Protein AF-A0A957GVC0-F1 (afdb_monomer_lite)

Radius of gyration: 17.59 Å; chains: 1; bounding box: 52×42×47 Å

pLDDT: mean 86.46, std 17.82, range [34.41, 98.0]

Foldseek 3Di:
DDDPDPDDPPDDPLPPADLQNQLCVQQVDGPPDPCSVVSLVCQLVVPQFLLSNVSSHPSSLVSCLVPPQLVVCVVPDDNLVSQLVSLLVVQVVVQVVVCVVVVDRDNPSNVVSSVSSVRRVVRVVVVRGNVVVPPDD

Secondary structure (DSSP, 8-state):
---------SSSSSTT--HHHHHHHHHSS-TT-TTHHHHHHHHHHT-SSHHHHHHHSSHHHHHHHIIIIIHHHHTTS-HHHHHHHHHHHHHHHHHHHHHHHHSS---SHHHHHHHHHHHHHHHHHTT--GGGS-S--

Sequence (137 aa):
MSKIQAEKPEGRRWHNITLGQYVALRNGVPLGDGRSLRNMLQRSFGAASFAGFWQYWNPIWGYGLGRYVYAPLRRVLHPVVAFILTFAISGALHDLATMAVSWSPAFLFTPWFVLMGMGAVLGRAAGMDLAKRPFWL

Structure (mmCIF, N/CA/C/O backbone):
data_AF-A0A957GVC0-F1
#
_entry.id   AF-A0A957GVC0-F1
#
loop_
_atom_site.group_PDB
_atom_site.id
_atom_site.type_symbol
_atom_site.label_atom_id
_atom_site.label_alt_id
_atom_site.label_comp_id
_atom_site.label_asym_id
_atom_site.label_entity_id
_atom_site.label_seq_id
_atom_site.pdbx_PDB_ins_code
_atom_site.Cartn_x
_atom_site.Cartn_y
_atom_site.Cartn_z
_atom_site.occupancy
_atom_site.B_iso_or_equiv
_atom_site.auth_seq_id
_atom_site.auth_comp_id
_atom_site.auth_asym_id
_atom_site.auth_atom_id
_atom_site.pdbx_PDB_model_num
ATOM 1 N N . MET A 1 1 ? -33.474 28.018 18.516 1.00 36.78 1 MET A N 1
ATOM 2 C CA . MET A 1 1 ? -32.878 26.819 19.147 1.00 36.78 1 MET A CA 1
ATOM 3 C C . MET A 1 1 ? -32.448 25.865 18.041 1.00 36.78 1 MET A C 1
ATOM 5 O O . MET A 1 1 ? -33.285 25.406 17.276 1.00 36.78 1 MET A O 1
ATOM 9 N N . SER A 1 2 ? -31.134 25.710 17.891 1.00 37.94 2 SER A N 1
ATOM 10 C CA . SER A 1 2 ? -30.441 25.030 16.792 1.00 37.94 2 SER A CA 1
ATOM 11 C C . SER A 1 2 ? -30.588 23.507 16.873 1.00 37.94 2 SER A C 1
ATOM 13 O O . SER A 1 2 ? -30.310 22.924 17.919 1.00 37.94 2 SER A O 1
ATOM 15 N N . LYS A 1 3 ? -30.985 22.858 15.773 1.00 38.41 3 LYS A N 1
ATOM 16 C CA . LYS A 1 3 ? -30.787 21.416 15.576 1.00 38.41 3 LYS A CA 1
ATOM 17 C C . LYS A 1 3 ? -29.637 21.238 14.591 1.00 38.41 3 LYS A C 1
ATOM 19 O O . LYS A 1 3 ? -29.839 21.202 13.383 1.00 38.41 3 LYS A O 1
ATOM 24 N N . ILE A 1 4 ? -28.423 21.165 15.135 1.00 44.84 4 ILE A N 1
ATOM 25 C CA . ILE A 1 4 ? -27.245 20.678 14.417 1.00 44.84 4 ILE A CA 1
ATOM 26 C C . ILE A 1 4 ? -27.504 19.204 14.121 1.00 44.84 4 ILE A C 1
ATOM 28 O O . ILE A 1 4 ? -27.492 18.356 15.013 1.00 44.84 4 ILE A O 1
ATOM 32 N N . GLN A 1 5 ? -27.804 18.921 12.862 1.00 39.38 5 GLN A N 1
ATOM 33 C CA . GLN A 1 5 ? -27.911 17.572 12.346 1.00 39.38 5 GLN A CA 1
ATOM 34 C C . GLN A 1 5 ? -26.491 17.014 12.251 1.00 39.38 5 GLN A C 1
ATOM 36 O O . GLN A 1 5 ? -25.699 17.430 11.410 1.00 39.38 5 GLN A O 1
ATOM 41 N N . ALA A 1 6 ? -26.150 16.128 13.185 1.00 42.03 6 ALA A N 1
ATOM 42 C CA . ALA A 1 6 ? -24.896 15.396 13.183 1.00 42.03 6 ALA A CA 1
ATOM 43 C C . ALA A 1 6 ? -24.834 14.513 11.927 1.00 42.03 6 ALA A C 1
ATOM 45 O O . ALA A 1 6 ? -25.439 13.440 11.869 1.00 42.03 6 ALA A O 1
ATOM 46 N N . GLU A 1 7 ? -24.123 14.981 10.902 1.00 36.81 7 GLU A N 1
ATOM 47 C CA . GLU A 1 7 ? -23.762 14.152 9.762 1.00 36.81 7 GLU A CA 1
ATOM 48 C C . GLU A 1 7 ? -22.845 13.014 10.227 1.00 36.81 7 GLU A C 1
ATOM 50 O O . GLU A 1 7 ? -21.770 13.221 10.789 1.00 36.81 7 GLU A O 1
ATOM 55 N N . LYS A 1 8 ? -23.295 11.784 9.980 1.00 34.41 8 LYS A N 1
ATOM 56 C CA . LYS A 1 8 ? -22.562 10.533 10.199 1.00 34.41 8 LYS A CA 1
ATOM 57 C C . LYS A 1 8 ? -21.308 10.516 9.299 1.00 34.41 8 LYS A C 1
ATOM 59 O O . LYS A 1 8 ? -21.468 10.464 8.076 1.00 34.41 8 LYS A O 1
ATOM 64 N N . PRO A 1 9 ? -20.070 10.518 9.825 1.00 45.28 9 PRO A N 1
ATOM 65 C CA . PRO A 1 9 ? -18.917 10.862 9.004 1.00 45.28 9 PRO A CA 1
ATOM 66 C C . PRO A 1 9 ? -18.105 9.640 8.553 1.00 45.28 9 PRO A C 1
ATOM 68 O O . PRO A 1 9 ? -16.919 9.623 8.823 1.00 45.28 9 PRO A O 1
ATOM 71 N N . GLU A 1 10 ? -18.649 8.617 7.874 1.00 46.97 10 GLU A N 1
ATOM 72 C CA . GLU A 1 10 ? -17.796 7.440 7.535 1.00 46.97 10 GLU A CA 1
ATOM 73 C C . GLU A 1 10 ? -17.966 6.759 6.164 1.00 46.97 10 GLU A C 1
ATOM 75 O O . GLU A 1 10 ? -17.324 5.750 5.893 1.00 46.97 10 GLU A O 1
ATOM 80 N N . GLY A 1 11 ? -18.727 7.313 5.219 1.00 38.44 11 GLY A N 1
ATOM 81 C CA . GLY A 1 11 ? -18.931 6.619 3.933 1.00 38.44 11 GLY A CA 1
ATOM 82 C C . GLY A 1 11 ? -18.080 7.078 2.743 1.00 38.44 11 GLY A C 1
ATOM 83 O O . GLY A 1 11 ? -17.882 6.316 1.799 1.00 38.44 11 GLY A O 1
ATOM 84 N N . ARG A 1 12 ? -17.659 8.352 2.700 1.00 42.78 12 ARG A N 1
ATOM 85 C CA . ARG A 1 12 ? -17.599 9.053 1.399 1.00 42.78 12 ARG A CA 1
ATOM 86 C C . ARG A 1 12 ? -16.390 9.966 1.142 1.00 42.78 12 ARG A C 1
ATOM 88 O O . ARG A 1 12 ? -16.498 10.867 0.322 1.00 42.78 12 ARG A O 1
ATOM 95 N N . ARG A 1 13 ? -15.237 9.769 1.797 1.00 52.28 13 ARG A N 1
ATOM 96 C CA . ARG A 1 13 ? -14.141 10.771 1.765 1.00 52.28 13 ARG A CA 1
ATOM 97 C C . ARG A 1 13 ? -12.912 10.451 0.896 1.00 52.28 13 ARG A C 1
ATOM 99 O O . ARG A 1 13 ? -12.007 11.270 0.821 1.00 52.28 13 ARG A O 1
ATOM 106 N N . TRP A 1 14 ? -12.865 9.305 0.214 1.00 58.28 14 TRP A N 1
ATOM 107 C CA . TRP A 1 14 ? -11.657 8.887 -0.528 1.00 58.28 14 TRP A CA 1
ATOM 108 C C . TRP A 1 14 ? -11.679 9.187 -2.031 1.00 58.28 14 TRP A C 1
ATOM 110 O O . TRP A 1 14 ? -10.634 9.144 -2.670 1.00 58.28 14 TRP A O 1
ATOM 120 N N . HIS A 1 15 ? -12.839 9.500 -2.615 1.00 60.31 15 HIS A N 1
ATOM 121 C CA . HIS A 1 15 ? -12.951 9.646 -4.073 1.00 60.31 15 HIS A CA 1
ATOM 122 C C . HIS A 1 15 ? -12.330 10.942 -4.622 1.00 60.31 15 HIS A C 1
ATOM 124 O O . HIS A 1 15 ? -11.945 10.959 -5.787 1.00 60.31 15 HIS A O 1
ATOM 130 N N . ASN A 1 16 ? -12.164 11.969 -3.778 1.00 80.19 16 ASN A N 1
ATOM 131 C CA . ASN A 1 16 ? -11.698 13.307 -4.168 1.00 80.19 16 ASN A CA 1
ATOM 132 C C . ASN A 1 16 ? -10.474 13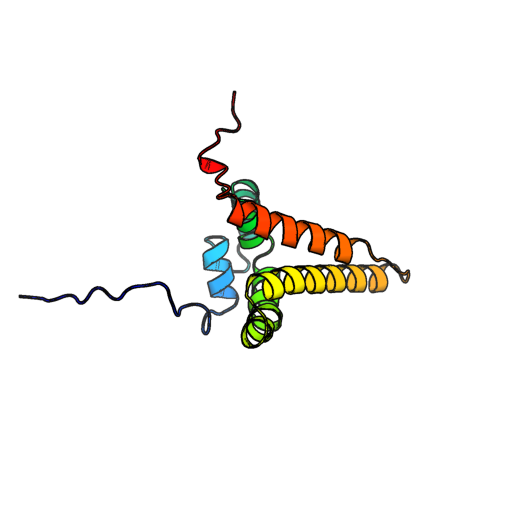.782 -3.365 1.00 80.19 16 ASN A C 1
ATOM 134 O O . ASN A 1 16 ? -10.266 14.984 -3.221 1.00 80.19 16 ASN A O 1
ATOM 138 N N . ILE A 1 17 ? -9.690 12.864 -2.793 1.00 90.00 17 ILE A N 1
ATOM 139 C CA . ILE A 1 17 ? -8.458 13.238 -2.094 1.00 90.00 17 ILE A CA 1
ATOM 140 C C . ILE A 1 17 ? -7.296 13.257 -3.088 1.00 90.00 17 ILE A C 1
ATOM 142 O O . ILE A 1 17 ? -7.095 12.294 -3.828 1.00 90.00 17 ILE A O 1
ATOM 146 N N . THR A 1 18 ? -6.534 14.347 -3.126 1.00 94.56 18 THR A N 1
ATOM 147 C CA . THR A 1 18 ? -5.307 14.400 -3.930 1.00 94.56 18 THR A CA 1
ATOM 148 C C . THR A 1 18 ? -4.200 13.580 -3.267 1.00 94.56 18 THR A C 1
ATOM 150 O O . THR A 1 18 ? -4.245 13.317 -2.063 1.00 94.56 18 THR A O 1
ATOM 153 N N . LEU A 1 19 ? -3.159 13.211 -4.022 1.00 94.62 19 LEU A N 1
ATOM 154 C CA . LEU A 1 19 ? -1.989 12.526 -3.461 1.00 94.62 19 LEU A CA 1
ATOM 155 C C . LEU A 1 19 ? -1.390 13.305 -2.277 1.00 94.62 19 LEU A C 1
ATOM 157 O O . LEU A 1 19 ? -1.110 12.721 -1.234 1.00 94.62 19 LEU A O 1
ATOM 161 N N . GLY A 1 20 ? -1.240 14.626 -2.413 1.00 95.00 20 GLY A N 1
ATOM 162 C CA . GLY A 1 20 ? -0.694 15.476 -1.353 1.00 95.00 20 GLY A CA 1
ATOM 163 C C . GLY A 1 20 ? -1.546 15.454 -0.082 1.00 95.00 20 GLY A C 1
ATOM 164 O O . GLY A 1 20 ? -1.012 15.291 1.013 1.00 95.00 20 GLY A O 1
ATOM 165 N N . GLN A 1 21 ? -2.872 15.531 -0.222 1.00 94.56 21 GLN A N 1
ATOM 166 C CA . GLN A 1 21 ? -3.798 15.421 0.909 1.00 94.56 21 GLN A CA 1
ATOM 167 C C . GLN A 1 21 ? -3.766 14.023 1.542 1.00 94.56 21 GLN A C 1
ATOM 169 O O . GLN A 1 21 ? -3.798 13.902 2.766 1.00 94.56 21 GLN A O 1
ATOM 174 N N . TYR A 1 22 ? -3.670 12.966 0.729 1.00 94.19 22 TYR A N 1
ATOM 175 C CA . TYR A 1 22 ? -3.567 11.591 1.215 1.00 94.19 22 TYR A CA 1
ATOM 176 C C . TYR A 1 22 ? -2.287 11.383 2.027 1.00 94.19 22 TYR A C 1
ATOM 178 O O . TYR A 1 22 ? -2.333 10.852 3.135 1.00 94.19 22 TYR A O 1
ATOM 186 N N . VAL A 1 23 ? -1.148 11.849 1.514 1.00 94.62 23 VAL A N 1
ATOM 187 C CA . VAL A 1 23 ? 0.141 11.760 2.210 1.00 94.62 23 VAL A CA 1
ATOM 188 C C . VAL A 1 23 ? 0.122 12.578 3.498 1.00 94.62 23 VAL A C 1
ATOM 190 O O . VAL A 1 23 ? 0.530 12.060 4.536 1.00 94.62 23 VAL A O 1
ATOM 193 N N . ALA A 1 24 ? -0.441 13.789 3.476 1.00 94.75 24 ALA A N 1
ATOM 194 C CA . ALA A 1 24 ? -0.612 14.601 4.679 1.00 94.75 24 ALA A CA 1
ATOM 195 C C . ALA A 1 24 ? -1.471 13.900 5.741 1.00 94.75 24 ALA A C 1
ATOM 197 O O . ALA A 1 24 ? 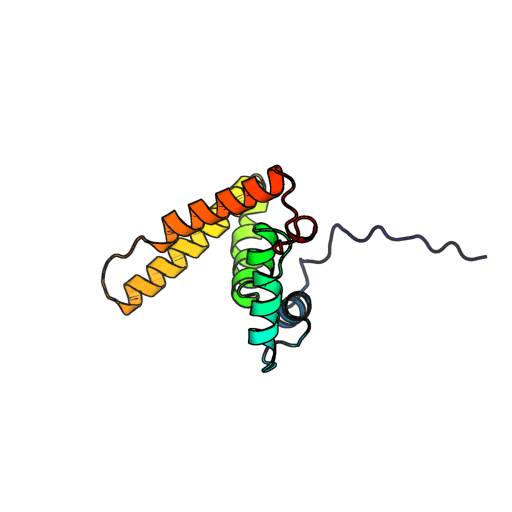-1.116 13.905 6.917 1.00 94.75 24 ALA A O 1
ATOM 198 N N . LEU A 1 25 ? -2.547 13.218 5.337 1.00 93.25 25 LEU A N 1
ATOM 199 C CA . LEU A 1 25 ? -3.384 12.437 6.249 1.00 93.25 25 LEU A CA 1
ATOM 200 C C . LEU A 1 25 ? -2.622 11.256 6.877 1.00 93.25 25 LEU A C 1
ATOM 202 O O . LEU A 1 25 ? -2.793 10.970 8.063 1.00 93.25 25 LEU A O 1
ATOM 206 N N . ARG A 1 26 ? -1.785 10.556 6.101 1.00 92.19 26 ARG A N 1
ATOM 207 C CA . ARG A 1 26 ? -1.036 9.381 6.581 1.00 92.19 26 ARG A CA 1
ATOM 208 C C . ARG A 1 26 ? 0.171 9.754 7.437 1.00 92.19 26 ARG A C 1
ATOM 210 O O . ARG A 1 26 ? 0.330 9.195 8.523 1.00 92.19 26 ARG A O 1
ATOM 217 N N . ASN A 1 27 ? 0.974 10.717 6.991 1.00 93.38 27 ASN A N 1
ATOM 218 C CA . ASN A 1 27 ? 2.249 11.075 7.620 1.00 93.38 27 ASN A CA 1
ATOM 219 C C . ASN A 1 27 ? 2.142 12.268 8.581 1.00 93.38 27 ASN A C 1
ATOM 221 O O . ASN A 1 27 ? 3.068 12.514 9.353 1.00 93.38 27 ASN A O 1
ATOM 225 N N . GLY A 1 28 ? 1.033 13.011 8.559 1.00 93.31 28 GLY A N 1
ATOM 226 C CA . GLY A 1 28 ? 0.836 14.218 9.367 1.00 93.31 28 GLY A CA 1
ATOM 227 C C . GLY A 1 28 ? 1.613 15.443 8.874 1.00 93.31 28 GLY A C 1
ATOM 228 O O . GLY A 1 28 ? 1.592 16.471 9.541 1.00 93.31 28 GLY A O 1
ATOM 229 N N . VAL A 1 29 ? 2.304 15.342 7.734 1.00 94.12 29 VAL A N 1
ATOM 230 C CA . VAL A 1 29 ? 3.091 16.422 7.117 1.00 94.12 29 VAL A CA 1
ATOM 231 C C . VAL A 1 29 ? 2.878 16.445 5.600 1.00 94.12 29 VAL A C 1
ATOM 233 O O . VAL A 1 29 ? 2.574 15.393 5.027 1.00 94.12 29 VAL A O 1
ATOM 236 N N . PRO A 1 30 ? 3.029 17.603 4.931 1.00 95.06 30 PRO A N 1
ATOM 237 C CA . PRO A 1 30 ? 2.871 17.705 3.483 1.00 95.06 30 PRO A CA 1
ATOM 238 C C . PRO A 1 30 ? 3.810 16.778 2.700 1.00 95.06 30 PRO A C 1
ATOM 240 O O . PRO A 1 30 ? 4.884 16.391 3.168 1.00 95.06 30 PRO A O 1
ATOM 243 N N . LEU A 1 31 ? 3.416 16.448 1.469 1.00 92.38 31 LEU A N 1
ATOM 244 C CA . LEU A 1 31 ? 4.280 15.726 0.537 1.00 92.38 31 LEU A CA 1
ATOM 245 C C . LEU A 1 31 ? 5.564 16.533 0.273 1.00 92.38 31 LEU A C 1
ATOM 247 O O . LEU A 1 31 ? 5.491 17.724 -0.010 1.00 92.38 31 LEU A O 1
ATOM 251 N N . GLY A 1 32 ? 6.721 15.873 0.355 1.00 91.25 32 GLY A N 1
ATOM 252 C CA . GLY A 1 32 ? 8.036 16.504 0.187 1.00 91.25 32 GLY A CA 1
ATOM 253 C C . GLY A 1 32 ? 8.663 17.051 1.477 1.00 91.25 32 GLY A C 1
ATOM 254 O O . GLY A 1 32 ? 9.822 17.450 1.449 1.00 91.25 32 GLY A O 1
ATOM 255 N N . ASP A 1 33 ? 7.956 17.033 2.615 1.00 95.25 33 ASP A N 1
ATOM 256 C CA . ASP A 1 33 ? 8.532 17.426 3.910 1.00 95.25 33 ASP A CA 1
ATOM 257 C C . ASP A 1 33 ? 9.626 16.429 4.348 1.00 95.25 33 ASP A C 1
ATOM 259 O O . ASP A 1 33 ? 9.423 15.211 4.310 1.00 95.25 33 ASP A O 1
ATOM 263 N N . GLY A 1 34 ? 10.775 16.932 4.814 1.00 93.56 34 GLY A N 1
ATOM 264 C CA . GLY A 1 34 ? 11.910 16.105 5.251 1.00 93.56 34 GLY A CA 1
ATOM 265 C C . GLY A 1 34 ? 11.597 15.168 6.428 1.00 93.56 34 GLY A C 1
ATOM 266 O O . GLY A 1 34 ? 12.256 14.145 6.607 1.00 93.56 34 GLY A O 1
ATOM 267 N N . ARG A 1 35 ? 10.547 15.452 7.208 1.00 95.00 35 ARG A N 1
ATOM 268 C CA . ARG A 1 35 ? 10.071 14.578 8.296 1.00 95.00 35 ARG A CA 1
ATOM 269 C C . ARG A 1 35 ? 9.183 13.440 7.802 1.00 95.00 35 ARG A C 1
ATOM 271 O O . ARG A 1 35 ? 8.861 12.551 8.587 1.00 95.00 35 ARG A O 1
ATOM 278 N N . SER A 1 36 ? 8.790 13.438 6.527 1.00 92.88 36 SER A N 1
ATOM 279 C CA . SER A 1 36 ? 7.857 12.457 5.964 1.00 92.88 36 SER A CA 1
ATOM 280 C C . SER A 1 36 ? 8.345 11.020 6.161 1.00 92.88 36 SER A C 1
ATOM 282 O O . SER A 1 36 ? 7.586 10.187 6.653 1.00 92.88 36 SER A O 1
ATOM 284 N N . LEU A 1 37 ? 9.627 10.745 5.884 1.00 93.31 37 LEU A N 1
ATOM 285 C CA . LEU A 1 37 ? 10.213 9.415 6.079 1.00 93.31 37 LEU A CA 1
ATOM 286 C C . LEU A 1 37 ? 10.191 8.997 7.556 1.00 93.31 37 LEU A C 1
ATOM 288 O O . LEU A 1 37 ? 9.721 7.908 7.879 1.00 93.31 37 LEU A O 1
ATOM 292 N N . ARG A 1 38 ? 10.641 9.879 8.460 1.00 95.44 38 ARG A N 1
ATOM 293 C CA . ARG A 1 38 ? 10.629 9.622 9.908 1.00 95.44 38 ARG A CA 1
ATOM 294 C C . ARG A 1 38 ? 9.218 9.300 10.396 1.00 95.44 38 ARG A C 1
ATOM 296 O O . ARG A 1 38 ? 9.022 8.281 11.052 1.00 95.44 38 ARG A O 1
ATOM 303 N N . ASN A 1 39 ? 8.241 10.138 10.055 1.00 96.12 39 ASN A N 1
ATOM 304 C CA . ASN A 1 39 ? 6.860 9.961 10.495 1.00 96.12 39 ASN A CA 1
ATOM 305 C C . ASN A 1 39 ? 6.241 8.684 9.918 1.00 96.12 39 ASN A C 1
ATOM 307 O O . ASN A 1 39 ? 5.533 7.979 10.631 1.00 96.12 39 ASN A O 1
ATOM 311 N N . MET A 1 40 ? 6.521 8.373 8.649 1.00 96.00 40 MET A N 1
ATOM 312 C CA . MET A 1 40 ? 6.070 7.143 8.001 1.00 96.00 40 MET A CA 1
ATOM 313 C C . MET A 1 40 ? 6.585 5.912 8.749 1.00 96.00 40 MET A C 1
ATOM 315 O O . MET A 1 40 ? 5.791 5.042 9.099 1.00 96.00 40 MET A O 1
ATOM 319 N N . LEU A 1 41 ? 7.890 5.852 9.038 1.00 95.38 41 LEU A N 1
ATOM 320 C CA . LEU A 1 41 ? 8.496 4.730 9.760 1.00 95.38 41 LEU A CA 1
ATOM 321 C C . LEU A 1 41 ? 7.933 4.620 11.180 1.00 95.38 41 LEU A C 1
ATOM 323 O O . LEU A 1 41 ? 7.447 3.557 11.559 1.00 95.38 41 LEU A O 1
ATOM 327 N N . GLN A 1 42 ? 7.908 5.725 11.933 1.00 94.88 42 GLN A N 1
ATOM 328 C CA . GLN A 1 42 ? 7.362 5.750 13.294 1.00 94.88 42 GLN A CA 1
ATOM 329 C C . GLN A 1 42 ? 5.907 5.269 13.344 1.00 94.88 42 GLN A C 1
ATOM 331 O O . GLN A 1 42 ? 5.549 4.487 14.219 1.00 94.88 42 GLN A O 1
ATOM 336 N N . ARG A 1 43 ? 5.067 5.693 12.395 1.00 94.00 43 ARG A N 1
ATOM 337 C CA . ARG A 1 43 ? 3.653 5.292 12.342 1.00 94.00 43 ARG A CA 1
ATOM 338 C C . ARG A 1 43 ? 3.453 3.869 11.842 1.00 94.00 43 ARG A C 1
ATOM 340 O O . ARG A 1 43 ? 2.547 3.199 12.319 1.00 94.00 43 ARG A O 1
ATOM 347 N N . SER A 1 44 ? 4.279 3.410 10.903 1.00 93.69 44 SER A N 1
ATOM 348 C CA . SER A 1 44 ? 4.194 2.043 10.378 1.00 93.69 44 SER A CA 1
ATOM 349 C C . SER A 1 44 ? 4.572 1.033 11.457 1.00 93.69 44 SER A C 1
ATOM 351 O O . SER A 1 44 ? 3.790 0.133 11.746 1.00 93.69 44 SER A O 1
ATOM 353 N N . PHE A 1 45 ? 5.724 1.217 12.107 1.00 92.44 45 PHE A N 1
ATOM 354 C CA . PHE A 1 45 ? 6.190 0.320 13.170 1.00 92.44 45 PHE A CA 1
ATOM 355 C C . PHE A 1 45 ? 5.457 0.526 14.500 1.00 92.44 45 PHE A C 1
ATOM 357 O O . PHE A 1 45 ? 5.341 -0.411 15.279 1.00 92.44 45 PHE A O 1
ATOM 364 N N . GLY A 1 46 ? 4.915 1.721 14.746 1.00 91.56 46 GLY A N 1
ATOM 365 C CA . GLY A 1 46 ? 4.035 2.001 15.882 1.00 91.56 46 GLY A CA 1
ATOM 366 C C . GLY A 1 46 ? 2.564 1.649 15.640 1.00 91.56 46 GLY A C 1
ATOM 367 O O . GLY A 1 46 ? 1.713 1.999 16.457 1.00 91.56 46 GLY A O 1
ATOM 368 N N . ALA A 1 47 ? 2.221 1.019 14.511 1.00 91.00 47 ALA A N 1
ATOM 369 C CA . ALA A 1 47 ? 0.840 0.684 14.203 1.00 91.00 47 ALA A CA 1
ATOM 370 C C . ALA A 1 47 ? 0.312 -0.415 15.135 1.00 91.00 47 ALA A C 1
ATOM 372 O O . ALA A 1 47 ? 0.929 -1.459 15.316 1.00 91.00 47 ALA A O 1
ATOM 373 N N . ALA A 1 48 ? -0.910 -0.230 15.634 1.00 89.25 48 ALA A N 1
ATOM 374 C CA . ALA A 1 48 ? -1.583 -1.206 16.488 1.00 89.25 48 ALA A CA 1
ATOM 375 C C . ALA A 1 48 ? -1.957 -2.516 15.765 1.00 89.25 48 ALA A C 1
ATOM 377 O O . ALA A 1 48 ? -2.458 -3.442 16.383 1.00 89.25 48 ALA A O 1
ATOM 378 N N . SER A 1 49 ? -1.791 -2.623 14.450 1.00 90.19 49 SER A N 1
ATOM 379 C CA . SER A 1 49 ? -2.128 -3.848 13.726 1.00 90.19 49 SER A CA 1
ATOM 380 C C . SER A 1 49 ? -1.292 -3.985 12.470 1.00 90.19 49 SER A C 1
ATOM 382 O O . SER A 1 49 ? -0.814 -2.997 11.909 1.00 90.19 49 SER A O 1
ATOM 384 N N . PHE A 1 50 ? -1.194 -5.214 11.971 1.00 91.50 50 PHE A N 1
ATOM 385 C CA . PHE A 1 50 ? -0.476 -5.481 10.734 1.00 91.50 50 PHE A CA 1
ATOM 386 C C . PHE A 1 50 ? -1.119 -4.799 9.514 1.00 91.50 50 PHE A C 1
ATOM 388 O O . PHE A 1 50 ? -0.428 -4.263 8.654 1.00 91.50 50 PHE A O 1
ATOM 395 N N . ALA A 1 51 ? -2.451 -4.705 9.470 1.00 89.44 51 ALA A N 1
ATOM 396 C CA . ALA A 1 51 ? -3.133 -3.895 8.459 1.00 89.44 51 ALA A CA 1
ATOM 397 C C . ALA A 1 51 ? -2.803 -2.393 8.598 1.00 89.44 51 ALA A C 1
ATOM 399 O O . ALA A 1 51 ? -2.687 -1.689 7.596 1.00 89.44 51 ALA A O 1
ATOM 400 N N . GLY A 1 52 ? -2.629 -1.907 9.832 1.00 90.25 52 GLY A N 1
ATOM 401 C CA . GLY A 1 52 ? -2.199 -0.540 10.120 1.00 90.25 52 GLY A CA 1
ATOM 402 C C . GLY A 1 52 ? -0.776 -0.244 9.642 1.00 90.25 52 GLY A C 1
ATOM 403 O O . GLY A 1 52 ? -0.544 0.839 9.112 1.00 90.25 52 GLY A O 1
ATOM 404 N N . PHE A 1 53 ? 0.148 -1.206 9.739 1.00 94.62 53 PHE A N 1
ATOM 405 C CA . PHE A 1 53 ? 1.497 -1.071 9.177 1.00 94.62 53 PHE A CA 1
ATOM 406 C C . PHE A 1 53 ? 1.425 -0.706 7.688 1.00 94.62 53 PHE A C 1
ATOM 408 O O . PHE A 1 53 ? 1.917 0.344 7.281 1.00 94.62 53 PHE A O 1
ATOM 415 N N . TRP A 1 54 ? 0.704 -1.502 6.892 1.00 94.31 54 TRP A N 1
ATOM 416 C CA . TRP A 1 54 ? 0.557 -1.278 5.447 1.00 94.31 54 TRP A CA 1
ATOM 417 C C . TRP A 1 54 ? -0.257 -0.033 5.083 1.00 94.31 54 TRP A C 1
ATOM 419 O O . TRP A 1 54 ? -0.183 0.451 3.958 1.00 94.31 54 TRP A O 1
ATOM 429 N N . GLN A 1 55 ? -1.032 0.506 6.023 1.00 92.38 55 GLN A N 1
ATOM 430 C CA . GLN A 1 55 ? -1.747 1.764 5.833 1.00 92.38 55 GLN A CA 1
ATOM 431 C C . GLN A 1 55 ? -0.805 2.977 5.852 1.00 92.38 55 GLN A C 1
ATOM 433 O O . GLN A 1 55 ? -1.074 3.968 5.164 1.00 92.38 55 GLN A O 1
ATOM 438 N N . TYR A 1 56 ? 0.258 2.919 6.658 1.00 94.62 56 TYR A N 1
ATOM 439 C CA . TYR A 1 56 ? 1.250 3.989 6.779 1.00 94.62 56 TYR A CA 1
ATOM 440 C C . TYR A 1 56 ? 2.483 3.746 5.914 1.00 94.62 56 TYR A C 1
ATOM 442 O O . TYR A 1 56 ? 3.099 4.710 5.469 1.00 94.62 56 TYR A O 1
ATOM 450 N N . TRP A 1 57 ? 2.821 2.487 5.642 1.00 95.50 57 TRP A N 1
ATOM 451 C CA . TRP A 1 57 ? 3.994 2.129 4.861 1.00 95.50 57 TRP A CA 1
ATOM 452 C C . TRP A 1 57 ? 3.867 2.615 3.415 1.00 95.50 57 TRP A C 1
ATOM 454 O O . TRP A 1 57 ? 2.969 2.199 2.686 1.00 95.50 57 TRP A O 1
ATOM 464 N N . ASN A 1 58 ? 4.786 3.492 3.005 1.00 96.38 58 ASN A N 1
ATOM 465 C CA . ASN A 1 58 ? 4.853 4.096 1.674 1.00 96.38 58 ASN A CA 1
ATOM 466 C C . ASN A 1 58 ? 3.489 4.641 1.181 1.00 96.38 58 ASN A C 1
ATOM 468 O O . ASN A 1 58 ? 2.843 4.054 0.307 1.00 96.38 58 ASN A O 1
ATOM 472 N N . PRO A 1 59 ? 3.029 5.795 1.701 1.00 94.00 59 PRO A N 1
ATOM 473 C CA . PRO A 1 59 ? 1.694 6.310 1.404 1.00 94.00 59 PRO A CA 1
ATOM 474 C C . PRO A 1 59 ? 1.509 6.719 -0.062 1.00 94.00 59 PRO A C 1
ATOM 476 O O . PRO A 1 59 ? 0.380 6.717 -0.546 1.00 94.00 59 PRO A O 1
ATOM 479 N N . ILE A 1 60 ? 2.586 7.039 -0.787 1.00 96.00 60 ILE A N 1
ATOM 480 C CA . ILE A 1 60 ? 2.517 7.335 -2.225 1.00 96.00 60 ILE A CA 1
ATOM 481 C C . ILE A 1 60 ? 2.149 6.063 -2.993 1.00 96.00 60 ILE A C 1
ATOM 483 O O . ILE A 1 60 ? 1.203 6.063 -3.783 1.00 96.00 60 ILE A O 1
ATOM 487 N N . TRP A 1 61 ? 2.845 4.961 -2.701 1.00 96.56 61 TRP A N 1
ATOM 488 C CA . TRP A 1 61 ? 2.549 3.654 -3.281 1.00 96.56 61 TRP A CA 1
ATOM 489 C C . TRP A 1 61 ? 1.143 3.173 -2.910 1.00 96.56 61 TRP A C 1
ATOM 491 O O . TRP A 1 61 ? 0.360 2.788 -3.780 1.00 96.56 61 TRP A O 1
ATOM 501 N N . GLY A 1 62 ? 0.776 3.300 -1.630 1.00 94.94 62 GLY A N 1
ATOM 502 C CA . GLY A 1 62 ? -0.560 2.963 -1.140 1.00 94.94 62 GLY A CA 1
ATOM 503 C C . GLY A 1 62 ? -1.677 3.775 -1.806 1.00 94.94 62 GLY A C 1
ATOM 504 O O . GLY A 1 62 ? -2.735 3.222 -2.104 1.00 94.94 62 GLY A O 1
ATOM 505 N N . TYR A 1 63 ? -1.451 5.063 -2.096 1.00 95.50 63 TYR A N 1
ATOM 506 C CA . TYR A 1 63 ? -2.402 5.890 -2.846 1.00 95.50 63 TYR A CA 1
ATOM 507 C C . TYR A 1 63 ? -2.607 5.365 -4.272 1.00 95.50 63 TYR A C 1
ATOM 509 O O . TYR A 1 63 ? -3.749 5.190 -4.702 1.00 95.50 63 TYR A O 1
ATOM 517 N N . GLY A 1 64 ? -1.516 5.075 -4.989 1.00 95.88 64 GLY A N 1
ATOM 518 C CA . GLY A 1 64 ? -1.567 4.546 -6.354 1.00 95.88 64 GLY A CA 1
ATOM 519 C C . GLY A 1 64 ? -2.317 3.216 -6.429 1.00 95.88 64 GLY A C 1
ATOM 520 O O . GLY A 1 64 ? -3.286 3.093 -7.180 1.00 95.88 64 GLY A O 1
ATOM 521 N N . LEU A 1 65 ? -1.939 2.254 -5.584 1.00 96.56 65 LEU A N 1
ATOM 522 C CA . LEU A 1 65 ? -2.623 0.961 -5.497 1.00 96.56 65 LEU A CA 1
ATOM 523 C C . LEU A 1 65 ? -4.093 1.116 -5.097 1.00 96.56 65 LEU A C 1
ATOM 525 O O . LEU A 1 65 ? -4.968 0.509 -5.709 1.00 96.56 65 LEU A O 1
ATOM 529 N N . GLY A 1 66 ? -4.389 1.960 -4.107 1.00 94.44 66 GLY A N 1
ATOM 530 C CA . GLY A 1 66 ? -5.756 2.221 -3.665 1.00 94.44 66 GLY A CA 1
ATOM 531 C C . GLY A 1 66 ? -6.647 2.753 -4.791 1.00 94.44 66 GLY A C 1
ATOM 532 O O . GLY A 1 66 ? -7.762 2.267 -4.991 1.00 94.44 66 GLY A O 1
ATOM 533 N N . ARG A 1 67 ? -6.139 3.731 -5.550 1.00 94.00 67 ARG A N 1
ATOM 534 C CA . ARG A 1 67 ? -6.863 4.432 -6.618 1.00 94.00 67 ARG A CA 1
ATOM 535 C C . ARG A 1 67 ? -7.024 3.584 -7.879 1.00 94.00 67 ARG A C 1
ATOM 537 O O . ARG A 1 67 ? -8.119 3.563 -8.441 1.00 94.00 67 ARG A O 1
ATOM 544 N N . TYR A 1 68 ? -5.953 2.931 -8.325 1.00 95.69 68 TYR A N 1
ATOM 545 C CA . TYR A 1 68 ? -5.877 2.318 -9.656 1.00 95.69 68 TYR A CA 1
ATOM 546 C C . TYR A 1 68 ? -5.985 0.793 -9.652 1.00 95.69 68 TYR A C 1
ATOM 548 O O . TYR A 1 68 ? -6.261 0.217 -10.697 1.00 95.69 68 TYR A O 1
ATOM 556 N N . VAL A 1 69 ? -5.820 0.140 -8.500 1.00 96.56 69 VAL A N 1
ATOM 557 C CA . VAL A 1 69 ? -5.902 -1.325 -8.389 1.00 96.56 69 VAL A CA 1
ATOM 558 C C . VAL A 1 69 ? -7.073 -1.725 -7.498 1.00 96.56 69 VAL A C 1
ATOM 560 O O . VAL A 1 69 ? -8.053 -2.295 -7.976 1.00 96.56 69 VAL A O 1
ATOM 563 N N . TYR A 1 70 ? -7.034 -1.358 -6.218 1.00 95.62 70 TYR A N 1
ATOM 564 C CA . TYR A 1 70 ? -8.039 -1.781 -5.247 1.00 95.62 70 TYR A CA 1
ATOM 565 C C . TYR A 1 70 ? -9.435 -1.247 -5.577 1.00 95.62 70 TYR A C 1
ATOM 567 O O . TYR A 1 70 ? -10.393 -2.018 -5.597 1.00 95.62 70 TYR A O 1
ATOM 575 N N . ALA A 1 71 ? -9.579 0.056 -5.852 1.00 93.81 71 ALA A N 1
ATOM 576 C CA . ALA A 1 71 ? -10.889 0.646 -6.123 1.00 93.81 71 ALA A CA 1
ATOM 577 C C . ALA A 1 71 ? -11.575 0.044 -7.367 1.00 93.81 71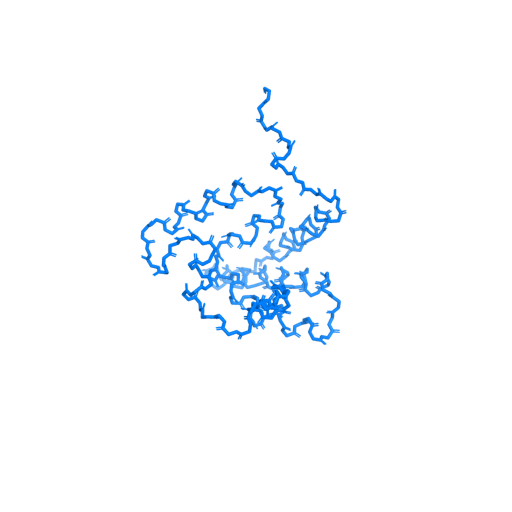 ALA A C 1
ATOM 579 O O . ALA A 1 71 ? -12.753 -0.299 -7.257 1.00 93.81 71 ALA A O 1
ATOM 580 N N . PRO A 1 72 ? -10.893 -0.156 -8.515 1.00 95.44 72 PRO A N 1
ATOM 581 C CA . PRO A 1 72 ? -11.457 -0.906 -9.635 1.00 95.44 72 PRO A CA 1
ATOM 582 C C . PRO A 1 72 ? -11.815 -2.353 -9.289 1.00 95.44 72 PRO A C 1
ATOM 584 O O . PRO A 1 72 ? -12.951 -2.755 -9.535 1.00 95.44 72 PRO A O 1
ATOM 587 N N . LEU A 1 73 ? -10.906 -3.107 -8.657 1.00 95.69 73 LEU A N 1
ATOM 588 C CA . LEU A 1 73 ? -11.163 -4.500 -8.270 1.00 95.69 73 LEU A CA 1
ATOM 589 C C . LEU A 1 73 ? -12.367 -4.617 -7.335 1.00 95.69 73 LEU A C 1
ATOM 591 O O . LEU A 1 73 ? -13.165 -5.544 -7.448 1.00 95.69 73 LEU A O 1
ATOM 595 N N . ARG A 1 74 ? -12.546 -3.653 -6.431 1.00 95.31 74 ARG A N 1
ATOM 596 C CA . ARG A 1 74 ? -13.627 -3.690 -5.450 1.00 95.31 74 ARG A CA 1
ATOM 597 C C . ARG A 1 74 ? -15.016 -3.522 -6.064 1.00 95.31 74 ARG A C 1
ATOM 599 O O . ARG A 1 74 ? -15.987 -3.946 -5.441 1.00 95.31 74 ARG A O 1
ATOM 606 N N . ARG A 1 75 ? -15.125 -2.962 -7.273 1.00 94.81 75 ARG A N 1
ATOM 607 C CA . ARG A 1 75 ? -16.407 -2.857 -7.993 1.00 94.81 75 ARG A CA 1
ATOM 608 C C . ARG A 1 75 ? -16.961 -4.218 -8.411 1.00 94.81 75 ARG A C 1
ATOM 610 O O . ARG A 1 75 ? -18.163 -4.329 -8.603 1.00 94.81 75 ARG A O 1
ATOM 617 N N . VAL A 1 76 ? -16.095 -5.223 -8.539 1.00 96.69 76 VAL A N 1
ATOM 618 C CA . VAL A 1 76 ? -16.444 -6.550 -9.069 1.00 96.69 76 VAL A CA 1
ATOM 619 C C . VAL A 1 76 ? -16.176 -7.689 -8.080 1.00 96.69 76 VAL A C 1
ATOM 621 O O . VAL A 1 76 ? -16.915 -8.666 -8.061 1.00 96.69 76 VAL A O 1
ATOM 624 N N . LEU A 1 77 ? -15.167 -7.566 -7.211 1.00 95.75 77 LEU A N 1
ATOM 625 C CA . LEU A 1 77 ? -14.735 -8.615 -6.279 1.00 95.75 77 LEU A CA 1
ATOM 626 C C . LEU A 1 77 ? -14.984 -8.230 -4.826 1.00 95.75 77 LEU A C 1
ATOM 628 O O . LEU A 1 77 ? -14.783 -7.070 -4.475 1.00 95.75 77 LEU A O 1
ATOM 632 N N . HIS A 1 78 ? -15.301 -9.208 -3.965 1.00 96.19 78 HIS A N 1
ATOM 633 C CA . HIS A 1 78 ? -15.415 -9.059 -2.502 1.00 96.19 78 HIS A CA 1
ATOM 634 C C . HIS A 1 78 ? -14.190 -8.331 -1.889 1.00 96.19 78 HIS A C 1
ATOM 636 O O . HIS A 1 78 ? -13.073 -8.549 -2.366 1.00 96.19 78 HIS A O 1
ATOM 642 N N . PRO A 1 79 ? -14.327 -7.494 -0.829 1.00 93.25 79 PRO A N 1
ATOM 643 C CA . PRO A 1 79 ? -13.238 -6.626 -0.374 1.00 93.25 79 PRO A CA 1
ATOM 644 C C . PRO A 1 79 ? -11.977 -7.374 0.037 1.00 93.25 79 PRO A C 1
ATOM 646 O O . PRO A 1 79 ? -10.879 -6.909 -0.245 1.00 93.25 79 PRO A O 1
ATOM 649 N N . VAL A 1 80 ? -12.133 -8.539 0.665 1.00 94.56 80 VAL A N 1
ATOM 650 C CA . VAL A 1 80 ? -11.004 -9.386 1.073 1.00 94.56 80 VAL A CA 1
ATOM 651 C C . VAL A 1 80 ? -10.206 -9.856 -0.143 1.00 94.56 80 VAL A C 1
ATOM 653 O O . VAL A 1 80 ? -8.984 -9.744 -0.157 1.00 94.56 80 VAL A O 1
ATOM 656 N N . VAL A 1 81 ? -10.897 -10.310 -1.192 1.00 96.44 81 VAL A N 1
ATOM 657 C CA . VAL A 1 81 ? -10.262 -10.782 -2.428 1.00 96.44 81 VAL A CA 1
ATOM 658 C C . VAL A 1 81 ? -9.587 -9.620 -3.152 1.00 96.44 81 VAL A C 1
ATOM 660 O O . VAL A 1 81 ? -8.419 -9.720 -3.514 1.00 96.44 81 VAL A O 1
ATOM 663 N N . ALA A 1 82 ? -10.281 -8.485 -3.295 1.00 96.50 82 ALA A N 1
ATOM 664 C CA . ALA A 1 82 ? -9.714 -7.279 -3.898 1.00 96.50 82 ALA A CA 1
ATOM 665 C C . ALA A 1 82 ? -8.454 -6.802 -3.153 1.00 96.50 82 ALA A C 1
ATOM 667 O O . ALA A 1 82 ? -7.486 -6.375 -3.780 1.00 96.50 82 ALA A O 1
ATOM 668 N N . PHE A 1 83 ? -8.444 -6.900 -1.822 1.00 95.12 83 PHE A N 1
ATOM 669 C CA . PHE A 1 83 ? -7.304 -6.523 -0.993 1.00 95.12 83 PHE A CA 1
ATOM 670 C C . PHE A 1 83 ? -6.105 -7.458 -1.204 1.00 95.12 83 PHE A C 1
ATOM 672 O O . PHE A 1 83 ? -5.015 -6.974 -1.501 1.00 95.12 83 PHE A O 1
ATOM 679 N N . ILE A 1 84 ? -6.301 -8.780 -1.144 1.00 97.00 84 ILE A N 1
ATOM 680 C CA . ILE A 1 84 ? -5.224 -9.761 -1.379 1.00 97.00 84 ILE A CA 1
ATOM 681 C C . ILE A 1 84 ? -4.668 -9.632 -2.804 1.00 97.00 84 ILE A C 1
ATOM 683 O O . ILE A 1 84 ? -3.454 -9.612 -2.988 1.00 97.00 84 ILE A O 1
ATOM 687 N N . LEU A 1 85 ? -5.530 -9.460 -3.811 1.00 97.50 85 LEU A N 1
ATOM 688 C CA . LEU A 1 85 ? -5.084 -9.235 -5.189 1.00 97.50 85 LEU A CA 1
ATOM 689 C C . LEU A 1 85 ? -4.321 -7.920 -5.355 1.00 97.50 85 LEU A C 1
ATOM 691 O O . LEU A 1 85 ? -3.370 -7.863 -6.126 1.00 97.50 85 LEU A O 1
ATOM 695 N N . THR A 1 86 ? -4.685 -6.872 -4.614 1.00 97.56 86 THR A N 1
ATOM 696 C CA . THR A 1 86 ? -3.917 -5.617 -4.620 1.00 97.56 86 THR A CA 1
ATOM 697 C C . THR A 1 86 ? -2.496 -5.843 -4.097 1.00 97.56 86 THR A C 1
ATOM 699 O O . THR A 1 86 ? -1.546 -5.312 -4.670 1.00 97.56 86 THR A O 1
ATOM 702 N N . PHE A 1 87 ? -2.328 -6.671 -3.061 1.00 97.69 87 PHE A N 1
ATOM 703 C CA . PHE A 1 87 ? -1.006 -7.096 -2.595 1.00 97.69 87 PHE A CA 1
ATOM 704 C C . PHE A 1 87 ? -0.267 -7.926 -3.648 1.00 97.69 87 PHE A C 1
ATOM 706 O O . PHE A 1 87 ? 0.896 -7.644 -3.917 1.00 97.69 87 PHE A O 1
ATOM 713 N N . ALA A 1 88 ? -0.935 -8.890 -4.285 1.00 98.00 88 ALA A N 1
ATOM 714 C CA . ALA A 1 88 ? -0.339 -9.698 -5.350 1.00 98.00 88 ALA A CA 1
ATOM 715 C C . ALA A 1 88 ? 0.186 -8.825 -6.503 1.00 98.00 88 ALA A C 1
ATOM 717 O O . ALA A 1 88 ? 1.335 -8.962 -6.911 1.00 98.00 88 ALA A O 1
ATOM 718 N N . ILE A 1 89 ? -0.626 -7.871 -6.971 1.00 98.00 89 ILE A N 1
ATOM 719 C CA . ILE A 1 89 ? -0.251 -6.919 -8.026 1.00 98.00 89 ILE A CA 1
ATOM 720 C C . ILE A 1 89 ? 0.894 -6.018 -7.559 1.00 98.00 89 ILE A C 1
ATOM 722 O O . ILE A 1 89 ? 1.827 -5.777 -8.318 1.00 98.00 89 ILE A O 1
ATOM 726 N N . SER A 1 90 ? 0.873 -5.558 -6.304 1.00 97.75 90 SER A N 1
ATOM 727 C CA . SER A 1 90 ? 2.005 -4.829 -5.725 1.00 97.75 90 SER A CA 1
ATOM 728 C C . SER A 1 90 ? 3.291 -5.652 -5.795 1.00 97.75 90 SER A C 1
ATOM 730 O O . SER A 1 90 ? 4.305 -5.132 -6.249 1.00 97.75 90 SER A O 1
ATOM 732 N N . GLY A 1 91 ? 3.260 -6.918 -5.374 1.00 97.19 91 GLY A N 1
ATOM 733 C CA . GLY A 1 91 ? 4.415 -7.814 -5.436 1.00 97.19 91 GLY A CA 1
ATOM 734 C C . GLY A 1 91 ? 4.899 -8.044 -6.868 1.00 97.19 91 GLY A C 1
ATOM 735 O O . GLY A 1 91 ? 6.091 -7.917 -7.124 1.00 97.19 91 GLY A O 1
ATOM 736 N N . ALA A 1 92 ? 3.980 -8.240 -7.816 1.00 97.50 92 ALA A N 1
ATOM 737 C CA . ALA A 1 92 ? 4.310 -8.385 -9.232 1.00 97.50 92 ALA A CA 1
ATOM 738 C C . ALA A 1 92 ? 5.003 -7.139 -9.799 1.00 97.50 92 ALA A C 1
ATOM 740 O O . ALA A 1 92 ? 5.970 -7.260 -10.542 1.00 97.50 92 ALA A O 1
ATOM 741 N N . LEU A 1 93 ? 4.573 -5.934 -9.411 1.00 97.44 93 LEU A N 1
ATOM 742 C CA . LEU A 1 93 ? 5.246 -4.696 -9.816 1.00 97.44 93 LEU A CA 1
ATOM 743 C C . LEU A 1 93 ? 6.673 -4.593 -9.249 1.00 97.44 93 LEU A C 1
ATOM 745 O O . LEU A 1 93 ? 7.555 -4.080 -9.934 1.00 97.44 93 LEU A O 1
ATOM 749 N N . HIS A 1 94 ? 6.922 -5.100 -8.036 1.00 96.50 94 HIS A N 1
ATOM 750 C CA . HIS A 1 94 ? 8.276 -5.155 -7.468 1.00 96.50 94 HIS A CA 1
ATOM 751 C C . HIS A 1 94 ? 9.146 -6.197 -8.173 1.00 96.50 94 HIS A C 1
ATOM 753 O O . HIS A 1 94 ? 10.306 -5.919 -8.473 1.00 96.50 94 HIS A O 1
ATOM 759 N N . ASP A 1 95 ? 8.594 -7.374 -8.466 1.00 96.12 95 ASP A N 1
ATOM 760 C CA . ASP A 1 95 ? 9.279 -8.401 -9.249 1.00 96.12 95 ASP A CA 1
ATOM 761 C C . ASP A 1 95 ? 9.651 -7.854 -10.635 1.00 96.12 95 ASP A C 1
ATOM 763 O O . ASP A 1 95 ? 10.816 -7.911 -11.011 1.00 96.12 95 ASP A O 1
ATOM 767 N N . LEU A 1 96 ? 8.720 -7.202 -11.343 1.00 96.88 96 LEU A N 1
ATOM 768 C CA . LEU A 1 96 ? 8.987 -6.561 -12.638 1.00 96.88 96 LEU A CA 1
ATOM 769 C C . LEU A 1 96 ? 10.078 -5.488 -12.554 1.00 96.88 96 LEU A C 1
ATOM 771 O O . LEU A 1 96 ? 10.961 -5.451 -13.408 1.00 96.88 96 LEU A O 1
ATOM 775 N N . ALA A 1 97 ? 10.050 -4.634 -11.526 1.00 95.69 97 ALA A N 1
ATOM 776 C CA . ALA A 1 97 ? 11.102 -3.642 -11.309 1.00 95.69 97 ALA A CA 1
ATOM 777 C C . ALA A 1 97 ? 12.465 -4.305 -11.051 1.00 95.69 97 ALA A C 1
ATOM 779 O O . ALA A 1 97 ? 13.481 -3.856 -11.577 1.00 95.69 97 ALA A O 1
ATOM 780 N N . THR A 1 98 ? 12.482 -5.400 -10.289 1.00 95.25 98 THR A N 1
ATOM 781 C CA . THR A 1 98 ? 13.697 -6.176 -10.015 1.00 95.25 98 THR A CA 1
ATOM 782 C C . THR A 1 98 ? 14.235 -6.799 -11.296 1.00 95.25 98 THR A C 1
ATOM 784 O O . THR A 1 98 ? 15.400 -6.588 -11.608 1.00 95.25 98 THR A O 1
ATOM 787 N N . MET A 1 99 ? 13.382 -7.473 -12.076 1.00 96.62 99 MET A N 1
ATOM 788 C CA . MET A 1 99 ? 13.749 -8.077 -13.359 1.00 96.62 99 MET A CA 1
ATOM 789 C C . MET A 1 99 ? 14.271 -7.041 -14.357 1.00 96.62 99 MET A C 1
ATOM 791 O O . MET A 1 99 ? 15.216 -7.321 -15.087 1.00 96.62 99 MET A O 1
ATOM 795 N N . ALA A 1 100 ? 13.684 -5.841 -14.392 1.00 96.50 100 ALA A N 1
ATOM 796 C CA . ALA A 1 100 ? 14.132 -4.769 -15.279 1.00 96.50 100 ALA A CA 1
ATOM 797 C C . ALA A 1 100 ? 15.541 -4.263 -14.928 1.00 96.50 100 ALA A C 1
ATOM 799 O O . ALA A 1 100 ? 16.289 -3.859 -15.814 1.00 96.50 100 ALA A O 1
ATOM 800 N N . VAL A 1 101 ? 15.910 -4.289 -13.643 1.00 96.12 101 VAL A N 1
ATOM 801 C CA . VAL A 1 101 ? 17.243 -3.882 -13.174 1.00 96.12 101 VAL A CA 1
ATOM 802 C C . VAL A 1 101 ? 18.251 -5.026 -13.292 1.00 96.12 101 VAL A C 1
ATOM 804 O O . VAL A 1 101 ? 19.377 -4.807 -13.733 1.00 96.12 101 VAL A O 1
ATOM 807 N N . SER A 1 102 ? 17.868 -6.242 -12.896 1.00 94.44 102 SER A N 1
ATOM 808 C CA . SER A 1 102 ? 18.757 -7.408 -12.861 1.00 94.44 102 SER A CA 1
ATOM 809 C C . SER A 1 102 ? 18.888 -8.122 -14.203 1.00 94.44 102 SER A C 1
ATOM 811 O O . SER A 1 102 ? 19.793 -8.939 -14.357 1.00 94.44 102 SER A O 1
ATOM 813 N N . TRP A 1 103 ? 17.981 -7.854 -15.149 1.00 94.12 103 TRP A N 1
ATOM 814 C CA . TRP A 1 103 ? 17.824 -8.595 -16.406 1.00 94.12 103 TRP A CA 1
ATOM 815 C C . TRP A 1 103 ? 17.660 -10.111 -16.206 1.00 94.12 103 TRP A C 1
ATOM 817 O O . TRP A 1 103 ? 17.995 -10.909 -17.080 1.00 94.12 103 TRP A O 1
ATOM 827 N N . SER A 1 104 ? 17.130 -10.522 -15.052 1.00 91.75 104 SER A N 1
ATOM 828 C CA . SER A 1 104 ? 16.936 -11.924 -14.680 1.00 91.75 104 SER A CA 1
ATOM 829 C C . SER A 1 104 ? 15.543 -12.151 -14.091 1.00 91.75 104 SER A C 1
ATOM 831 O O . SER A 1 104 ? 15.022 -11.261 -13.418 1.00 91.75 104 SER A O 1
ATOM 833 N N . PRO A 1 105 ? 14.918 -13.325 -14.306 1.00 90.25 105 PRO A N 1
ATOM 834 C CA . PRO A 1 105 ? 13.628 -13.626 -13.697 1.00 90.25 105 PRO A CA 1
ATOM 835 C C . PRO A 1 105 ? 13.719 -13.624 -12.164 1.00 90.25 105 PRO A C 1
ATOM 837 O O . PRO A 1 105 ? 14.532 -14.340 -11.581 1.00 90.25 105 PRO A O 1
ATOM 840 N N . ALA A 1 106 ? 12.849 -12.852 -11.512 1.00 89.00 106 ALA A N 1
ATOM 841 C CA . ALA A 1 106 ? 12.730 -12.762 -10.061 1.00 89.00 106 ALA A CA 1
ATOM 842 C C . ALA A 1 106 ? 11.251 -12.843 -9.661 1.00 89.00 106 ALA A C 1
ATOM 844 O O . ALA A 1 106 ? 10.460 -12.010 -10.079 1.00 89.00 106 ALA A O 1
ATOM 845 N N . PHE A 1 107 ? 10.869 -13.841 -8.863 1.00 92.50 107 PHE A N 1
ATOM 846 C CA . PHE A 1 107 ? 9.473 -14.072 -8.449 1.00 92.50 107 PHE A CA 1
ATOM 847 C C . PHE A 1 107 ? 9.337 -14.125 -6.926 1.00 92.50 107 PHE A C 1
ATOM 849 O O . PHE A 1 107 ? 8.613 -14.956 -6.378 1.00 92.50 107 PHE A O 1
ATOM 856 N N . LEU A 1 108 ? 10.100 -13.292 -6.222 1.00 93.88 108 LEU A N 1
ATOM 857 C CA . LEU A 1 108 ? 10.164 -13.327 -4.764 1.00 93.88 108 LEU A CA 1
ATOM 858 C C . LEU A 1 108 ? 9.053 -12.480 -4.140 1.00 93.88 108 LEU A C 1
ATOM 860 O O . LEU A 1 108 ? 8.410 -12.898 -3.174 1.00 93.88 108 LEU A O 1
ATOM 864 N N . PHE A 1 109 ? 8.813 -11.286 -4.680 1.00 94.50 109 PHE A N 1
ATOM 865 C CA . PHE A 1 109 ? 7.926 -10.314 -4.057 1.00 94.50 109 PHE A CA 1
ATOM 866 C C . PHE A 1 109 ? 6.456 -10.667 -4.245 1.00 94.50 109 PHE A C 1
ATOM 868 O O . PHE A 1 109 ? 5.671 -10.447 -3.327 1.00 94.50 109 PHE A O 1
ATOM 875 N N . THR A 1 110 ? 6.058 -11.257 -5.370 1.00 95.81 110 THR A N 1
ATOM 876 C CA . THR A 1 110 ? 4.666 -11.676 -5.597 1.00 95.81 110 THR A CA 1
ATOM 877 C C . THR A 1 110 ? 4.158 -12.658 -4.534 1.00 95.81 110 THR A C 1
ATOM 879 O O . THR A 1 110 ? 3.200 -12.310 -3.834 1.00 95.81 110 THR A O 1
ATOM 882 N N . PRO A 1 111 ? 4.765 -13.84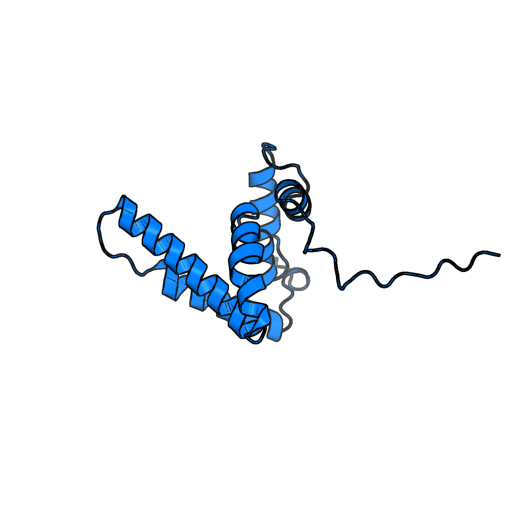9 -4.334 1.00 96.62 111 PRO A N 1
ATOM 883 C CA . PRO A 1 111 ? 4.301 -14.781 -3.307 1.00 96.62 111 PRO A CA 1
ATOM 884 C C . PRO A 1 111 ? 4.433 -14.187 -1.901 1.00 96.62 111 PRO A C 1
ATOM 886 O O . PRO A 1 111 ? 3.531 -14.350 -1.078 1.00 96.62 111 PRO A O 1
ATOM 889 N N . TRP A 1 112 ? 5.498 -13.426 -1.635 1.00 97.62 112 TRP A N 1
ATOM 890 C CA . TRP A 1 112 ? 5.691 -12.759 -0.350 1.00 97.62 112 TRP A CA 1
ATOM 891 C C . TRP A 1 112 ? 4.575 -11.761 -0.024 1.00 97.62 112 TRP A C 1
ATOM 893 O O . TRP A 1 112 ? 4.007 -11.788 1.066 1.00 97.62 112 TRP A O 1
ATOM 903 N N . PHE A 1 113 ? 4.200 -10.902 -0.970 1.00 96.56 113 PHE A N 1
ATOM 904 C CA . PHE A 1 113 ? 3.137 -9.926 -0.752 1.00 96.56 113 PHE A CA 1
ATOM 905 C C . PHE A 1 113 ? 1.771 -10.596 -0.614 1.00 96.56 113 PHE A C 1
ATOM 907 O O . PHE A 1 113 ? 0.960 -10.125 0.180 1.00 96.56 113 PHE A O 1
ATOM 914 N N . VAL A 1 114 ? 1.511 -11.707 -1.310 1.00 97.12 114 VAL A N 1
ATOM 915 C CA . VAL A 1 114 ? 0.287 -12.498 -1.092 1.00 97.12 114 VAL A CA 1
ATOM 916 C C . VAL A 1 114 ? 0.220 -13.007 0.349 1.00 97.12 114 VAL A C 1
ATOM 918 O O . VAL A 1 114 ? -0.808 -12.823 1.006 1.00 97.12 114 VAL A O 1
ATOM 921 N N . LEU A 1 115 ? 1.318 -13.565 0.872 1.00 97.25 115 LEU A N 1
ATOM 922 C CA . LEU A 1 115 ? 1.412 -13.982 2.276 1.00 97.25 115 LEU A CA 1
ATOM 923 C C . LEU A 1 115 ? 1.132 -12.809 3.227 1.00 97.25 115 LEU A C 1
ATOM 925 O O . LEU A 1 115 ? 0.342 -12.948 4.161 1.00 97.25 115 LEU A O 1
ATOM 929 N N . MET A 1 116 ? 1.690 -11.628 2.949 1.00 96.06 116 MET A N 1
ATOM 930 C CA . MET A 1 116 ? 1.440 -10.424 3.749 1.00 96.06 116 MET A CA 1
ATOM 931 C C . MET A 1 116 ? -0.009 -9.933 3.663 1.00 96.06 116 MET A C 1
ATOM 933 O O . MET A 1 116 ? -0.599 -9.575 4.683 1.00 96.06 116 MET A O 1
ATOM 937 N N . GLY A 1 117 ? -0.620 -9.963 2.479 1.00 95.12 117 GLY A N 1
ATOM 938 C CA . GLY A 1 117 ? -2.026 -9.615 2.287 1.00 95.12 117 GLY A CA 1
ATOM 939 C C . GLY A 1 117 ? -2.950 -10.534 3.088 1.00 95.12 117 GLY A C 1
ATOM 940 O O . GLY A 1 117 ? -3.851 -10.052 3.780 1.00 95.12 117 GLY A O 1
ATOM 941 N N . MET A 1 118 ? -2.684 -11.844 3.072 1.00 95.88 118 MET A N 1
ATOM 942 C CA . MET A 1 118 ? -3.401 -12.814 3.906 1.00 95.88 118 MET A CA 1
ATOM 943 C C . MET A 1 118 ? -3.177 -12.552 5.396 1.00 95.88 118 MET A C 1
ATOM 945 O O . MET A 1 118 ? -4.147 -12.486 6.148 1.00 95.88 118 MET A O 1
ATOM 949 N N . GLY A 1 119 ? -1.932 -12.317 5.822 1.00 94.25 119 GLY A N 1
ATOM 950 C CA . GLY A 1 119 ? -1.610 -11.973 7.208 1.00 94.25 119 GLY A CA 1
ATOM 951 C C . GLY A 1 119 ? -2.352 -10.725 7.695 1.00 94.25 119 GLY A C 1
ATOM 952 O O . GLY A 1 119 ? -2.857 -10.695 8.815 1.00 94.25 119 GLY A O 1
ATOM 953 N N . ALA A 1 120 ? -2.500 -9.708 6.843 1.00 93.06 120 ALA A N 1
ATOM 954 C CA . ALA A 1 120 ? -3.233 -8.489 7.178 1.00 93.06 120 ALA A CA 1
ATOM 955 C C . ALA A 1 120 ? -4.748 -8.726 7.295 1.00 93.06 120 ALA A C 1
ATOM 957 O O . ALA A 1 120 ? -5.389 -8.169 8.191 1.00 93.06 120 ALA A O 1
ATOM 958 N N . VAL A 1 121 ? -5.320 -9.578 6.438 1.00 93.69 121 VAL A N 1
ATOM 959 C CA . VAL A 1 121 ? -6.729 -9.995 6.5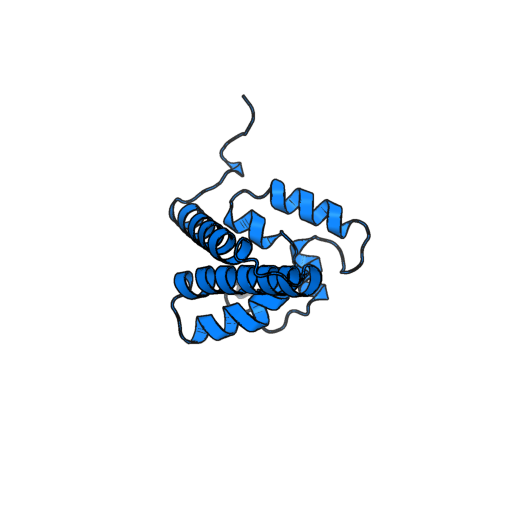32 1.00 93.69 121 VAL A CA 1
ATOM 960 C C . VAL A 1 121 ? -6.970 -10.807 7.801 1.00 93.69 121 VAL A C 1
ATOM 962 O O . VAL A 1 121 ? -7.892 -10.491 8.550 1.00 93.69 121 VAL A O 1
ATOM 965 N N . LEU A 1 122 ? -6.130 -11.808 8.070 1.00 92.62 122 LEU A N 1
ATOM 966 C CA . LEU A 1 122 ? -6.232 -12.657 9.257 1.00 92.62 122 LEU A CA 1
ATOM 967 C C . LEU A 1 122 ? -6.041 -11.847 10.539 1.00 92.62 122 LEU A C 1
ATOM 969 O O . LEU A 1 122 ? -6.828 -11.988 11.469 1.00 92.62 122 LEU A O 1
ATOM 973 N N . GLY A 1 123 ? -5.066 -10.936 10.569 1.00 89.56 123 GLY A N 1
ATOM 974 C CA . GLY A 1 123 ? -4.855 -10.039 11.703 1.00 89.56 123 GLY A CA 1
ATOM 975 C C . GLY A 1 123 ? -6.076 -9.162 11.980 1.00 89.56 123 GLY A C 1
ATOM 976 O O . GLY A 1 123 ? -6.477 -9.008 13.132 1.00 89.56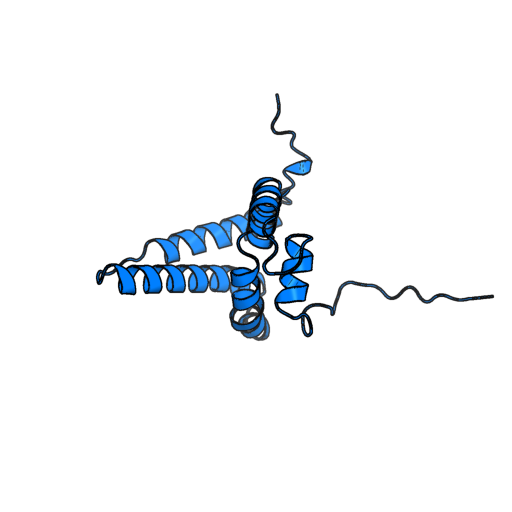 123 GLY A O 1
ATOM 977 N N . ARG A 1 124 ? -6.732 -8.645 10.933 1.00 87.31 124 ARG A N 1
ATOM 978 C CA . ARG A 1 124 ? -7.995 -7.912 11.094 1.00 87.31 124 ARG A CA 1
ATOM 979 C C . ARG A 1 124 ? -9.128 -8.821 11.582 1.00 87.31 124 ARG A C 1
ATOM 981 O O . ARG A 1 124 ? -9.864 -8.414 12.473 1.00 87.31 124 ARG A O 1
ATOM 988 N N . ALA A 1 125 ? -9.264 -10.023 11.025 1.00 87.69 125 ALA A N 1
ATOM 989 C CA . ALA A 1 125 ? -10.301 -10.981 11.414 1.00 87.69 125 ALA A CA 1
ATOM 990 C C . ALA A 1 125 ? -10.152 -11.450 12.873 1.00 87.69 125 ALA A C 1
ATOM 992 O O . ALA A 1 125 ? -11.148 -11.634 13.563 1.00 87.69 125 ALA A O 1
ATOM 993 N N . ALA A 1 126 ? -8.916 -11.567 13.362 1.00 88.25 126 ALA A N 1
ATOM 994 C CA . ALA A 1 126 ? -8.597 -11.907 14.746 1.00 88.25 126 ALA A CA 1
ATOM 995 C C . ALA A 1 126 ? -8.720 -10.722 15.727 1.00 88.25 126 ALA A C 1
ATOM 997 O O . ALA A 1 126 ? -8.407 -10.873 16.906 1.00 88.25 126 ALA A O 1
ATOM 998 N N . GLY A 1 127 ? -9.121 -9.531 15.259 1.00 84.81 127 GLY A N 1
ATOM 999 C CA . GLY A 1 127 ? -9.216 -8.335 16.100 1.00 84.81 127 GLY A CA 1
ATOM 1000 C C . GLY A 1 127 ? -7.863 -7.872 16.651 1.00 84.81 127 GLY A C 1
ATOM 1001 O O . GLY A 1 127 ? -7.795 -7.388 17.779 1.00 84.81 127 GLY A O 1
ATOM 1002 N N . MET A 1 128 ? -6.779 -8.057 15.888 1.00 81.88 128 MET A N 1
ATOM 1003 C CA . MET A 1 128 ? -5.421 -7.724 16.320 1.00 81.88 128 MET A CA 1
ATOM 1004 C C . MET A 1 128 ? -5.297 -6.244 16.696 1.00 81.88 128 MET A C 1
ATOM 1006 O O . MET A 1 128 ? -5.488 -5.358 15.862 1.00 81.88 128 MET A O 1
ATOM 1010 N N . ASP A 1 129 ? -4.914 -6.014 17.948 1.00 82.06 129 ASP A N 1
ATOM 1011 C CA . ASP A 1 129 ? -4.664 -4.704 18.535 1.00 82.06 129 ASP A CA 1
ATOM 1012 C C . ASP A 1 129 ? -3.421 -4.795 19.434 1.00 82.06 129 ASP A C 1
ATOM 1014 O O . ASP A 1 129 ? -3.483 -5.127 20.619 1.00 82.06 129 ASP A O 1
ATOM 1018 N N . LEU A 1 130 ? -2.261 -4.570 18.824 1.00 77.12 130 LEU A N 1
ATOM 1019 C CA . LEU A 1 130 ? -0.951 -4.532 19.460 1.00 77.12 130 LEU A CA 1
ATOM 1020 C C . LEU A 1 130 ? -0.812 -3.341 20.413 1.00 77.12 130 LEU A C 1
ATOM 1022 O O . LEU A 1 130 ? -0.011 -3.419 21.332 1.00 77.12 130 LEU A O 1
ATOM 1026 N N . ALA A 1 131 ? -1.612 -2.275 20.276 1.00 72.31 131 ALA A N 1
ATOM 1027 C CA . ALA A 1 131 ? -1.573 -1.175 21.243 1.00 72.31 131 ALA A CA 1
ATOM 1028 C C . ALA A 1 131 ? -2.098 -1.607 22.624 1.00 72.31 131 ALA A C 1
ATOM 1030 O O . ALA A 1 131 ? -1.676 -1.066 23.641 1.00 72.31 131 ALA A O 1
ATOM 1031 N N . LYS A 1 132 ? -2.976 -2.619 22.671 1.00 64.19 132 LYS A N 1
ATOM 1032 C CA . LYS A 1 132 ? -3.452 -3.244 23.917 1.00 64.19 132 LYS A CA 1
ATOM 1033 C C . LYS A 1 132 ? -2.519 -4.322 24.466 1.00 64.19 132 LYS A C 1
ATOM 1035 O O . LYS A 1 132 ? -2.765 -4.831 25.556 1.00 64.19 132 LYS A O 1
ATOM 1040 N N . ARG A 1 133 ? -1.479 -4.705 23.720 1.00 59.91 133 ARG A N 1
ATOM 1041 C CA . ARG A 1 133 ? -0.486 -5.699 24.138 1.00 59.91 133 ARG A CA 1
ATOM 1042 C C . ARG A 1 133 ? 0.835 -4.972 24.388 1.00 59.91 133 ARG A C 1
ATOM 1044 O O . ARG A 1 133 ? 1.581 -4.772 23.433 1.00 59.91 133 ARG A O 1
ATOM 1051 N N . PRO A 1 134 ? 1.126 -4.532 25.627 1.00 52.56 134 PRO A N 1
ATOM 1052 C CA . PRO A 1 134 ? 2.387 -3.862 25.912 1.00 52.56 134 PRO A CA 1
ATOM 1053 C C . PRO A 1 134 ? 3.540 -4.791 25.520 1.00 52.56 134 PRO A C 1
ATOM 1055 O O . PRO A 1 134 ? 3.666 -5.891 26.045 1.00 52.56 134 PRO A O 1
ATOM 1058 N N . PHE A 1 135 ? 4.376 -4.354 24.578 1.00 60.44 135 PHE A N 1
ATOM 1059 C CA . PHE A 1 135 ? 5.600 -5.057 24.174 1.00 60.44 135 PHE A CA 1
ATOM 1060 C C . PHE A 1 135 ? 6.746 -4.831 25.190 1.00 60.44 135 PHE A C 1
ATOM 1062 O O . PHE A 1 135 ? 7.915 -4.790 24.837 1.00 60.44 135 PHE A O 1
ATOM 1069 N N . TRP A 1 136 ? 6.405 -4.659 26.467 1.00 45.38 136 TRP A N 1
ATOM 1070 C CA . TRP A 1 136 ? 7.352 -4.488 27.566 1.00 45.38 136 TRP A CA 1
ATOM 1071 C C . TRP A 1 136 ? 6.840 -5.255 28.791 1.00 45.38 136 TRP A C 1
ATOM 1073 O O . TRP A 1 136 ? 5.984 -4.764 29.528 1.00 45.38 136 TRP A O 1
ATOM 1083 N N . LEU A 1 137 ? 7.355 -6.474 28.953 1.00 37.50 137 LEU A N 1
ATOM 1084 C CA . LEU A 1 137 ? 7.866 -6.985 30.225 1.00 37.50 137 LEU A CA 1
ATOM 1085 C C . LEU A 1 137 ? 9.378 -7.121 30.047 1.00 37.50 137 LEU A C 1
ATOM 1087 O O . LEU A 1 137 ? 9.771 -7.619 28.966 1.00 37.50 137 LEU A O 1
#